Protein AF-A0A3D0TH41-F1 (afdb_monomer_lite)

Sequence (72 aa):
IQIFALLAGVAVARVLENYVKNIRLKWPNDVLVNEKKICGILLETINIPDHSFPVLIMGIGLNTKGCPNDYP

pLDDT: mean 91.12, std 8.69, range [58.25, 97.56]

Radius of gyration: 14.36 Å; chains: 1; bounding box: 33×22×45 Å

Secondary structure (DSSP, 8-state):
-HHHHHHHHHHHHHHHTTT-SSEEEETTTEEEETTEEEEEEEEEEE--TT-SSPEEEEEEEE--SS-GGG--

Structure (mmCIF, N/CA/C/O backbone):
data_AF-A0A3D0TH41-F1
#
_entry.id   AF-A0A3D0TH41-F1
#
loop_
_atom_site.group_PDB
_atom_site.id
_atom_site.type_symbol
_atom_site.label_atom_id
_atom_site.label_alt_id
_atom_site.label_comp_id
_atom_site.label_asym_id
_atom_site.label_entity_id
_atom_site.label_seq_id
_atom_site.pdbx_PDB_ins_code
_atom_site.Cartn_x
_atom_site.Cartn_y
_atom_site.Cartn_z
_atom_site.occupancy
_atom_site.B_iso_or_equiv
_atom_site.auth_seq_id
_atom_site.auth_comp_id
_atom_site.auth_asym_id
_atom_site.auth_atom_id
_atom_site.pdbx_PDB_model_num
ATOM 1 N N . ILE A 1 1 ? 7.974 6.980 -8.922 1.00 78.25 1 ILE A N 1
ATOM 2 C CA . ILE A 1 1 ? 7.799 5.611 -8.373 1.00 78.25 1 ILE A CA 1
ATOM 3 C C . ILE A 1 1 ? 6.969 5.622 -7.087 1.00 78.25 1 ILE A C 1
ATOM 5 O O . ILE A 1 1 ? 5.933 4.981 -7.077 1.00 78.25 1 ILE A O 1
ATOM 9 N N . GLN A 1 2 ? 7.325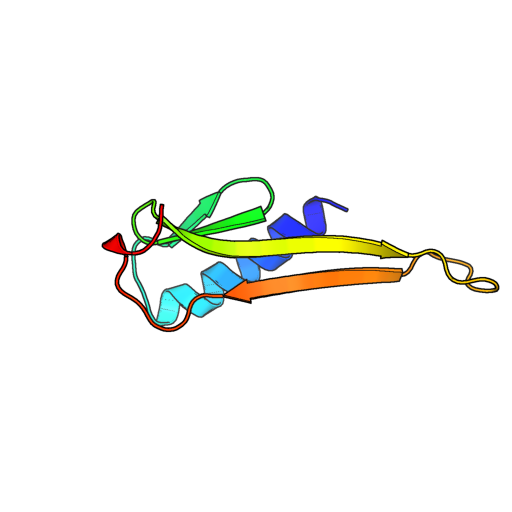 6.394 -6.049 1.00 84.88 2 GLN A N 1
ATOM 10 C CA . GLN A 1 2 ? 6.599 6.369 -4.762 1.00 84.88 2 GLN A CA 1
ATOM 11 C C . GLN A 1 2 ? 5.086 6.659 -4.839 1.00 84.88 2 GLN A C 1
ATOM 13 O O . GLN A 1 2 ? 4.329 6.097 -4.055 1.00 84.88 2 GLN A O 1
ATOM 18 N N . ILE A 1 3 ? 4.616 7.449 -5.813 1.00 91.12 3 ILE A N 1
ATOM 19 C CA . ILE A 1 3 ? 3.171 7.650 -6.024 1.00 91.12 3 ILE A CA 1
ATOM 20 C C . ILE A 1 3 ? 2.422 6.334 -6.294 1.00 91.12 3 ILE A C 1
ATOM 22 O O . ILE A 1 3 ? 1.296 6.174 -5.837 1.00 91.12 3 ILE A O 1
ATOM 26 N N . PHE A 1 4 ? 3.056 5.357 -6.954 1.00 94.44 4 PHE A N 1
ATOM 27 C CA . PHE A 1 4 ? 2.463 4.037 -7.175 1.00 94.44 4 PHE A CA 1
ATOM 28 C C . PHE A 1 4 ? 2.305 3.253 -5.868 1.00 94.44 4 PHE A C 1
ATOM 30 O O . PHE A 1 4 ? 1.331 2.521 -5.727 1.00 94.44 4 PHE A O 1
ATOM 37 N N . ALA A 1 5 ? 3.203 3.441 -4.895 1.00 94.69 5 ALA A N 1
ATOM 38 C CA . ALA A 1 5 ? 3.099 2.787 -3.591 1.00 94.69 5 ALA A CA 1
ATOM 39 C C . ALA A 1 5 ? 1.914 3.360 -2.812 1.00 94.69 5 ALA A C 1
ATOM 41 O O . ALA A 1 5 ? 1.131 2.610 -2.237 1.00 94.69 5 ALA A O 1
ATOM 42 N N . LEU A 1 6 ? 1.728 4.682 -2.874 1.00 93.25 6 LEU A N 1
ATOM 43 C CA . LEU A 1 6 ? 0.573 5.335 -2.269 1.00 93.25 6 LEU A CA 1
ATOM 44 C C . LEU A 1 6 ? -0.743 4.899 -2.931 1.00 93.25 6 LEU A C 1
ATOM 46 O O . LEU A 1 6 ? -1.694 4.582 -2.222 1.00 93.25 6 LEU A O 1
ATOM 50 N N . LEU A 1 7 ? -0.800 4.838 -4.268 1.00 95.19 7 LEU A N 1
ATOM 51 C CA . LEU A 1 7 ? -1.986 4.374 -5.003 1.00 95.19 7 LEU A CA 1
ATOM 52 C C . LEU A 1 7 ? -2.348 2.927 -4.649 1.00 95.19 7 LEU A C 1
ATOM 54 O O . LEU A 1 7 ? -3.514 2.637 -4.381 1.00 95.19 7 LEU A O 1
ATOM 58 N N . ALA A 1 8 ? -1.355 2.038 -4.594 1.00 96.38 8 ALA A N 1
ATOM 59 C CA . ALA A 1 8 ? -1.552 0.664 -4.146 1.00 96.38 8 ALA A CA 1
ATOM 60 C C . ALA A 1 8 ? -2.034 0.614 -2.688 1.00 96.38 8 ALA A C 1
ATOM 62 O O . ALA A 1 8 ? -2.965 -0.125 -2.379 1.00 96.38 8 ALA A O 1
ATOM 63 N N . GLY A 1 9 ? -1.476 1.458 -1.815 1.00 96.25 9 GLY A N 1
ATOM 64 C CA . GLY A 1 9 ? -1.912 1.598 -0.426 1.00 96.25 9 GLY A CA 1
ATOM 65 C C . GLY A 1 9 ? -3.385 1.975 -0.324 1.00 96.25 9 GLY A C 1
ATOM 66 O O . GLY A 1 9 ? -4.141 1.300 0.370 1.00 96.25 9 GLY A O 1
ATOM 67 N N . VAL A 1 10 ? -3.820 2.996 -1.070 1.00 96.06 10 VAL A N 1
ATOM 68 C CA . VAL A 1 10 ? -5.232 3.411 -1.137 1.00 96.06 10 VAL A CA 1
ATOM 69 C C . VAL A 1 10 ? -6.122 2.272 -1.635 1.00 96.06 10 VAL A C 1
ATOM 71 O O . VAL A 1 10 ? -7.186 2.044 -1.061 1.00 96.06 10 VAL A O 1
ATOM 74 N N . ALA A 1 11 ? -5.706 1.548 -2.679 1.00 96.88 11 ALA A N 1
ATOM 75 C CA . ALA A 1 11 ? -6.471 0.421 -3.207 1.00 96.88 11 ALA A CA 1
ATOM 76 C C . ALA A 1 11 ? -6.642 -0.692 -2.159 1.00 96.88 11 ALA A C 1
ATOM 78 O O . ALA A 1 11 ? -7.761 -1.150 -1.933 1.00 96.88 11 ALA A O 1
ATOM 79 N N . VAL A 1 12 ? -5.561 -1.071 -1.469 1.00 96.56 12 VAL A N 1
ATOM 80 C CA . VAL A 1 12 ? -5.599 -2.058 -0.379 1.00 96.56 12 VAL A CA 1
ATOM 81 C C . VAL A 1 12 ? -6.502 -1.578 0.758 1.00 96.56 12 VAL A C 1
ATOM 83 O O . VAL A 1 12 ? -7.374 -2.326 1.194 1.00 96.56 12 VAL A O 1
ATOM 86 N N . ALA A 1 13 ? -6.347 -0.329 1.208 1.00 95.69 13 ALA A N 1
ATOM 87 C CA . ALA A 1 13 ? -7.158 0.231 2.286 1.00 95.69 13 ALA A CA 1
ATOM 88 C C . ALA A 1 13 ? -8.658 0.195 1.957 1.00 95.69 13 ALA A C 1
ATOM 90 O O . ALA A 1 13 ? -9.434 -0.323 2.754 1.00 95.69 13 ALA A O 1
ATOM 91 N N . ARG A 1 14 ? -9.056 0.635 0.755 1.00 96.56 14 ARG A N 1
ATOM 92 C CA . ARG A 1 14 ? -10.462 0.606 0.307 1.00 96.56 14 ARG A CA 1
ATOM 93 C C . ARG A 1 14 ? -11.058 -0.797 0.277 1.00 96.56 14 ARG A C 1
ATOM 95 O O . ARG A 1 14 ? -12.229 -0.980 0.587 1.00 96.56 14 ARG A O 1
ATOM 102 N N . VAL A 1 15 ? -10.273 -1.801 -0.113 1.00 95.81 15 VAL A N 1
ATOM 103 C CA . VAL A 1 15 ? -10.741 -3.193 -0.077 1.00 95.81 15 VAL A CA 1
ATOM 104 C C . VAL A 1 15 ? -10.939 -3.642 1.370 1.00 95.81 15 VAL A C 1
ATOM 106 O O . VAL A 1 15 ? -11.980 -4.218 1.691 1.00 95.81 15 VAL A O 1
ATOM 109 N N . LEU A 1 16 ? -9.974 -3.344 2.243 1.00 94.31 16 LEU A N 1
ATOM 110 C CA . LEU A 1 16 ? -9.988 -3.746 3.649 1.00 94.31 16 LEU A CA 1
ATOM 111 C C . LEU A 1 16 ? -11.071 -3.050 4.482 1.00 94.31 16 LEU A C 1
ATOM 113 O O . LEU A 1 16 ? -11.525 -3.644 5.459 1.00 94.31 16 LEU A O 1
ATOM 117 N N . GLU A 1 17 ? -11.532 -1.857 4.092 1.00 94.69 17 GLU A N 1
ATOM 118 C CA . GLU A 1 17 ? -12.633 -1.133 4.759 1.00 94.69 17 GLU A CA 1
ATOM 119 C C . GLU A 1 17 ? -13.922 -1.964 4.858 1.00 94.69 17 GLU A C 1
ATOM 121 O O . GLU A 1 17 ? -14.723 -1.758 5.768 1.00 94.69 17 GLU A O 1
ATOM 126 N N . ASN A 1 18 ? -14.098 -2.957 3.979 1.00 96.25 18 ASN A N 1
ATOM 127 C CA . ASN A 1 18 ? -15.237 -3.878 4.017 1.00 96.25 18 ASN A CA 1
ATOM 128 C C . ASN A 1 18 ? -15.113 -4.982 5.084 1.00 96.25 18 ASN A C 1
ATOM 130 O O . ASN A 1 18 ? -16.091 -5.670 5.365 1.00 96.25 18 ASN A O 1
ATOM 134 N N . TYR A 1 19 ? -13.926 -5.176 5.665 1.00 92.50 19 TYR A N 1
ATOM 135 C CA . TYR A 1 19 ? -13.615 -6.305 6.551 1.00 92.50 19 TYR A CA 1
ATOM 136 C C . TYR A 1 19 ? -13.162 -5.868 7.945 1.00 92.50 19 TYR A C 1
ATOM 138 O O . TYR A 1 19 ? -13.439 -6.557 8.926 1.00 92.50 19 TYR A O 1
ATOM 146 N N . VAL A 1 20 ? -12.456 -4.740 8.050 1.00 91.50 20 VAL A N 1
ATOM 147 C CA . VAL A 1 20 ? -11.876 -4.248 9.306 1.00 91.50 20 VAL A CA 1
ATOM 148 C C . VAL A 1 20 ? -12.036 -2.733 9.435 1.00 91.50 20 VAL A C 1
ATOM 150 O O . VAL A 1 20 ? -12.108 -2.006 8.448 1.00 91.50 20 VAL A O 1
ATOM 153 N N . LYS A 1 21 ? -12.098 -2.245 10.678 1.00 92.81 21 LYS A N 1
ATOM 154 C CA . LYS A 1 21 ? -12.220 -0.812 11.001 1.00 92.81 21 LYS A CA 1
ATOM 155 C C . LYS A 1 21 ? -10.855 -0.197 11.318 1.00 92.81 21 LYS A C 1
ATOM 157 O O . LYS A 1 21 ? -9.884 -0.915 11.538 1.00 92.81 21 LYS A O 1
ATOM 162 N N . ASN A 1 22 ? -10.810 1.135 11.412 1.00 93.62 22 ASN A N 1
ATOM 163 C CA . ASN A 1 22 ? -9.630 1.911 11.824 1.00 93.62 22 ASN A CA 1
ATOM 164 C C . ASN A 1 22 ? -8.396 1.685 10.937 1.00 93.62 22 ASN A C 1
ATOM 166 O O . ASN A 1 22 ? -7.270 1.571 11.431 1.00 93.62 22 ASN A O 1
ATOM 170 N N . ILE A 1 23 ? -8.618 1.617 9.626 1.00 95.06 23 ILE A N 1
ATOM 171 C CA . ILE A 1 23 ? -7.547 1.527 8.638 1.00 95.06 23 ILE A CA 1
ATOM 172 C C . ILE A 1 23 ? -6.892 2.895 8.475 1.00 95.06 23 ILE A C 1
ATOM 174 O O . ILE A 1 23 ? -7.572 3.922 8.422 1.00 95.06 23 ILE A O 1
ATOM 178 N N . ARG A 1 24 ? -5.563 2.911 8.374 1.00 95.12 24 ARG A N 1
ATOM 179 C CA . ARG A 1 24 ? -4.784 4.110 8.061 1.00 95.12 24 ARG A CA 1
ATOM 180 C C . ARG A 1 24 ? -3.688 3.798 7.061 1.00 95.12 24 ARG A C 1
ATOM 182 O O . ARG A 1 24 ? -3.102 2.720 7.080 1.00 95.12 24 ARG A O 1
ATOM 189 N N . LEU A 1 25 ? -3.379 4.772 6.216 1.00 95.44 25 LEU A N 1
ATOM 190 C CA . LEU A 1 25 ? -2.198 4.731 5.363 1.00 95.44 25 LEU A CA 1
ATOM 191 C C . LEU A 1 25 ? -1.033 5.372 6.106 1.00 95.44 25 LEU A C 1
ATOM 193 O O . LEU A 1 25 ? -1.123 6.527 6.524 1.00 95.44 25 LEU A O 1
ATOM 197 N N . LYS A 1 26 ? 0.066 4.634 6.244 1.00 94.06 26 LYS A N 1
ATOM 198 C CA . LYS A 1 26 ? 1.332 5.153 6.751 1.00 94.06 26 LYS A CA 1
ATOM 199 C C . LYS A 1 26 ? 2.266 5.366 5.572 1.00 94.06 26 LYS A C 1
ATOM 201 O O . LYS A 1 26 ? 2.662 4.426 4.883 1.00 94.06 26 LYS A O 1
ATOM 206 N N . TRP A 1 27 ? 2.612 6.626 5.340 1.00 91.50 27 TRP A N 1
ATOM 207 C CA . TRP A 1 27 ? 3.558 6.988 4.295 1.00 91.50 27 TRP A CA 1
ATOM 208 C C . TRP A 1 27 ? 4.938 6.352 4.568 1.00 91.50 27 TRP A C 1
ATOM 210 O O . TRP A 1 27 ? 5.356 6.321 5.730 1.00 91.50 27 TRP A O 1
ATOM 220 N N . PRO A 1 28 ? 5.664 5.884 3.533 1.00 91.69 28 PRO A N 1
ATOM 221 C CA . PRO A 1 28 ? 5.305 5.935 2.108 1.00 91.69 28 PRO A CA 1
ATOM 222 C C . PRO A 1 28 ? 4.498 4.748 1.570 1.00 91.69 28 PRO A C 1
ATOM 224 O O . PRO A 1 28 ? 4.052 4.805 0.424 1.00 91.69 28 PRO A O 1
ATOM 227 N N . ASN A 1 29 ? 4.354 3.661 2.323 1.00 94.81 29 ASN A N 1
ATOM 228 C CA . ASN A 1 29 ? 4.095 2.364 1.702 1.00 94.81 29 ASN A CA 1
ATOM 229 C C . ASN A 1 29 ? 3.480 1.298 2.621 1.00 94.81 29 ASN A C 1
ATOM 231 O O . ASN A 1 29 ? 3.510 0.117 2.282 1.00 94.81 29 ASN A O 1
ATOM 235 N N . ASP A 1 30 ? 2.900 1.691 3.752 1.00 95.38 30 ASP A N 1
ATOM 236 C CA . ASP A 1 30 ? 2.314 0.753 4.705 1.00 95.38 30 ASP A CA 1
ATOM 237 C C . ASP A 1 30 ? 0.815 1.006 4.907 1.00 95.38 30 ASP A C 1
ATOM 239 O O . ASP A 1 30 ? 0.347 2.148 4.899 1.00 95.38 30 ASP A O 1
ATOM 243 N N . VAL A 1 31 ? 0.062 -0.071 5.142 1.00 95.38 31 VAL A N 1
ATOM 244 C CA . VAL A 1 31 ? -1.326 -0.005 5.622 1.00 95.38 31 VAL A CA 1
ATOM 245 C C . VAL A 1 31 ? -1.364 -0.505 7.057 1.00 95.38 31 VAL A C 1
ATOM 247 O O . VAL A 1 31 ? -0.852 -1.586 7.376 1.00 95.38 31 VAL A O 1
ATOM 250 N N . LEU A 1 32 ? -1.968 0.304 7.918 1.00 93.94 32 LEU A N 1
ATOM 251 C CA . LEU A 1 32 ? -2.138 0.036 9.333 1.00 93.94 32 LEU A CA 1
ATOM 252 C C . LEU A 1 32 ? -3.600 -0.276 9.650 1.00 93.94 32 LEU A C 1
ATOM 254 O O . LEU A 1 32 ? -4.506 0.297 9.046 1.00 93.94 32 LEU A O 1
ATOM 258 N N . VAL A 1 33 ? -3.814 -1.110 10.663 1.00 92.00 33 VAL A N 1
ATOM 259 C CA . VAL A 1 33 ? -5.094 -1.283 11.360 1.00 92.00 33 VAL A CA 1
ATOM 260 C C . VAL A 1 33 ? -4.827 -1.096 12.844 1.00 92.00 33 VAL A C 1
ATOM 262 O O . VAL A 1 33 ? -3.939 -1.744 13.390 1.00 92.00 33 VAL A O 1
ATOM 265 N N . ASN A 1 34 ? -5.571 -0.202 13.500 1.00 90.81 34 ASN A N 1
ATOM 266 C CA . ASN A 1 34 ? -5.340 0.150 14.910 1.00 90.81 34 ASN A CA 1
ATOM 267 C C . ASN A 1 34 ? -3.867 0.527 15.196 1.00 90.81 34 ASN A C 1
ATOM 269 O O . ASN A 1 34 ? -3.278 0.045 16.158 1.00 90.81 34 ASN A O 1
ATOM 273 N N . GLU A 1 35 ? -3.261 1.348 14.329 1.00 91.06 35 GLU A N 1
ATOM 274 C CA . GLU A 1 35 ? -1.848 1.783 14.399 1.00 91.06 35 GLU A CA 1
ATOM 275 C C . GLU A 1 35 ? -0.793 0.668 14.234 1.00 91.06 35 GLU A C 1
ATOM 277 O O . GLU A 1 35 ? 0.406 0.942 14.260 1.00 91.06 35 GLU A O 1
ATOM 282 N N . LYS A 1 36 ? -1.211 -0.578 13.990 1.00 91.00 36 LYS A N 1
ATOM 283 C CA . LYS A 1 36 ? -0.329 -1.725 13.746 1.00 91.00 36 LYS A CA 1
ATOM 284 C C . LYS A 1 36 ? -0.218 -2.032 12.266 1.00 91.00 36 LYS A C 1
ATOM 286 O O . LYS A 1 36 ? -1.215 -2.012 11.545 1.00 91.00 36 LYS A O 1
ATOM 291 N N . LYS A 1 37 ? 0.994 -2.327 11.798 1.00 92.75 37 LYS A N 1
ATOM 292 C CA . LYS A 1 37 ? 1.236 -2.616 10.381 1.00 92.75 37 LYS A CA 1
ATOM 293 C C . LYS A 1 37 ? 0.688 -3.986 10.003 1.00 92.75 37 LYS A C 1
ATOM 295 O O . LYS A 1 37 ? 1.094 -4.994 10.567 1.00 92.75 37 LYS A O 1
ATOM 300 N N . ILE A 1 38 ? -0.175 -4.013 8.988 1.00 92.94 38 ILE A N 1
ATOM 301 C CA . ILE A 1 38 ? -0.749 -5.253 8.444 1.00 92.94 38 ILE A CA 1
ATOM 302 C C . ILE A 1 38 ? -0.405 -5.480 6.974 1.00 92.94 38 ILE A C 1
ATOM 304 O O . ILE A 1 38 ? -0.467 -6.611 6.503 1.00 92.94 38 ILE A O 1
ATOM 308 N N . CYS A 1 39 ? -0.039 -4.423 6.247 1.00 95.06 39 CYS A N 1
ATOM 309 C CA . CYS A 1 39 ? 0.377 -4.518 4.858 1.00 95.06 39 CYS A CA 1
ATOM 310 C C . CYS A 1 39 ? 1.619 -3.666 4.624 1.00 95.06 39 CYS A C 1
ATOM 312 O O . CYS A 1 39 ? 1.690 -2.534 5.106 1.00 95.06 39 CYS A O 1
ATOM 314 N N . GLY A 1 40 ? 2.567 -4.199 3.860 1.00 96.31 40 GLY A N 1
ATOM 315 C CA . GLY A 1 40 ? 3.694 -3.450 3.314 1.00 96.31 40 GLY A CA 1
ATOM 316 C C . GLY A 1 40 ? 3.695 -3.522 1.793 1.00 96.31 40 GLY A C 1
ATOM 317 O O . GLY A 1 40 ? 3.391 -4.568 1.215 1.00 96.31 40 GLY A O 1
ATOM 318 N N . ILE A 1 41 ? 4.031 -2.406 1.155 1.00 97.56 41 ILE A N 1
ATOM 319 C CA . ILE A 1 41 ? 4.134 -2.283 -0.297 1.00 97.56 41 ILE A CA 1
ATOM 320 C C . ILE A 1 41 ? 5.589 -1.986 -0.651 1.00 97.56 41 ILE A C 1
ATOM 322 O O . ILE A 1 41 ? 6.209 -1.068 -0.110 1.00 97.56 41 ILE A O 1
ATOM 326 N N . LEU A 1 42 ? 6.144 -2.769 -1.568 1.00 96.31 42 LEU A N 1
ATOM 327 C CA . LEU A 1 42 ? 7.503 -2.593 -2.062 1.00 96.31 42 LEU A CA 1
ATOM 328 C C . LEU A 1 42 ? 7.467 -2.370 -3.567 1.00 96.31 42 LEU A C 1
ATOM 330 O O . LEU A 1 42 ? 6.743 -3.052 -4.290 1.00 96.31 42 LEU A O 1
ATOM 334 N N . LEU A 1 43 ? 8.249 -1.397 -4.023 1.00 95.94 43 LEU A N 1
ATOM 335 C CA . LEU A 1 43 ? 8.420 -1.098 -5.434 1.00 95.94 43 LEU A CA 1
ATOM 336 C C . LEU A 1 43 ? 9.873 -1.315 -5.807 1.00 95.94 43 LEU A C 1
ATOM 338 O O . LEU A 1 43 ? 10.756 -0.671 -5.244 1.00 95.94 43 LEU A O 1
ATOM 342 N N . GLU A 1 44 ? 10.091 -2.163 -6.796 1.00 95.38 44 GLU A N 1
ATOM 343 C CA . GLU A 1 44 ? 11.389 -2.360 -7.421 1.00 95.38 44 GLU A CA 1
ATOM 344 C C . GLU A 1 44 ? 11.287 -2.036 -8.901 1.00 95.38 44 GLU A C 1
ATOM 346 O O . GLU A 1 44 ? 10.219 -2.084 -9.511 1.00 95.38 44 GLU A O 1
ATOM 351 N N . THR A 1 45 ? 12.396 -1.629 -9.492 1.00 94.94 45 THR A N 1
ATOM 352 C CA . THR A 1 45 ? 12.444 -1.290 -10.907 1.00 94.94 45 THR A CA 1
ATOM 353 C C . THR A 1 45 ? 13.628 -1.998 -11.521 1.00 94.94 45 THR A C 1
ATOM 355 O O . THR A 1 45 ? 14.740 -1.888 -11.009 1.00 94.94 45 THR A O 1
ATOM 358 N N . ILE A 1 46 ? 13.383 -2.720 -12.609 1.00 95.94 46 ILE A N 1
ATOM 359 C CA . ILE A 1 46 ? 14.425 -3.423 -13.350 1.00 95.94 46 ILE A CA 1
ATOM 360 C C . ILE A 1 46 ? 14.525 -2.856 -14.762 1.00 95.94 46 ILE A C 1
ATOM 362 O O . ILE A 1 46 ? 13.519 -2.541 -15.401 1.00 95.94 46 ILE A O 1
ATOM 366 N N . ASN A 1 47 ? 15.756 -2.729 -15.248 1.00 95.69 47 ASN A N 1
ATOM 367 C CA . ASN A 1 47 ? 16.026 -2.420 -16.644 1.00 95.69 47 ASN A CA 1
ATOM 368 C C . ASN A 1 47 ? 16.226 -3.739 -17.383 1.00 95.69 47 ASN A C 1
ATOM 370 O O . ASN A 1 47 ? 17.049 -4.555 -16.969 1.00 95.69 47 ASN A O 1
ATOM 374 N N . ILE A 1 48 ? 15.480 -3.942 -18.463 1.00 94.56 48 ILE A N 1
ATOM 375 C CA . ILE A 1 48 ? 15.629 -5.111 -19.327 1.00 94.56 48 ILE A CA 1
ATOM 376 C C . ILE A 1 48 ? 16.322 -4.631 -20.607 1.00 94.56 48 ILE A C 1
ATOM 378 O O . ILE A 1 48 ? 15.876 -3.628 -21.172 1.00 94.56 48 ILE A O 1
ATOM 382 N N . PRO A 1 49 ? 17.406 -5.290 -21.061 1.00 94.62 49 PRO A N 1
ATOM 383 C CA . PRO A 1 49 ? 18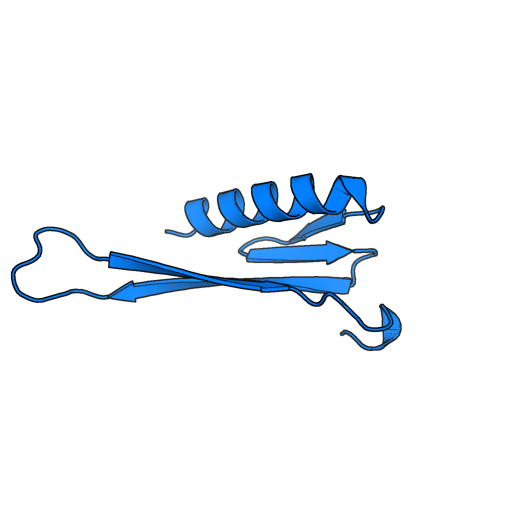.000 -4.997 -22.362 1.00 94.62 49 PRO A CA 1
ATOM 384 C C . PRO A 1 49 ? 16.934 -5.003 -23.465 1.00 94.62 49 PRO A C 1
ATOM 386 O O . PRO A 1 49 ? 15.978 -5.771 -23.399 1.00 94.62 49 PRO A O 1
ATOM 389 N N . ASP A 1 50 ? 17.075 -4.115 -24.445 1.00 92.81 50 ASP A N 1
ATOM 390 C CA . ASP A 1 50 ? 16.158 -3.954 -25.586 1.00 92.81 50 ASP A CA 1
ATOM 391 C C . ASP A 1 50 ? 14.733 -3.455 -25.261 1.00 92.81 50 ASP A C 1
ATOM 393 O O . ASP A 1 50 ? 13.938 -3.219 -26.172 1.00 92.81 50 ASP A O 1
ATOM 397 N N . HIS A 1 51 ? 14.408 -3.186 -23.992 1.00 91.31 51 HIS A N 1
ATOM 398 C CA . HIS A 1 51 ? 13.186 -2.471 -23.622 1.00 91.31 51 HIS A CA 1
ATOM 399 C C . HIS A 1 51 ? 13.426 -0.961 -23.539 1.00 91.31 51 HIS A C 1
ATOM 401 O O . HIS A 1 51 ? 14.347 -0.489 -22.875 1.00 91.31 51 HIS A O 1
ATOM 407 N N . SER A 1 52 ? 12.539 -0.175 -24.156 1.00 92.69 52 SER A N 1
ATOM 408 C CA . SER A 1 52 ? 12.625 1.295 -24.127 1.00 92.69 52 SER A CA 1
ATOM 409 C C . SER A 1 52 ? 12.299 1.909 -22.760 1.00 92.69 52 SER A C 1
ATOM 411 O O . SER A 1 52 ? 12.589 3.083 -22.539 1.00 92.69 52 SER A O 1
ATOM 413 N N . PHE A 1 53 ? 11.691 1.144 -21.848 1.00 92.81 53 PHE A N 1
ATOM 414 C CA . PHE A 1 53 ? 11.270 1.620 -20.532 1.00 92.81 53 PHE A CA 1
ATOM 415 C C . PHE A 1 53 ? 11.573 0.590 -19.441 1.00 92.81 53 PHE A C 1
ATOM 417 O O . PHE A 1 53 ? 11.474 -0.614 -19.693 1.00 92.81 53 PHE A O 1
ATOM 424 N N . PRO A 1 54 ? 11.893 1.047 -18.219 1.00 92.25 54 PRO A N 1
ATOM 425 C CA . PRO A 1 54 ? 12.069 0.159 -17.084 1.00 92.25 54 PRO A CA 1
ATOM 426 C C . PRO A 1 54 ? 10.751 -0.516 -16.682 1.00 92.25 54 PRO A C 1
ATOM 428 O O . PRO A 1 54 ? 9.676 0.083 -16.758 1.00 92.25 54 PRO A O 1
ATOM 431 N N . VAL A 1 55 ? 10.842 -1.747 -16.182 1.00 94.31 55 VAL A N 1
ATOM 432 C CA . VAL A 1 55 ? 9.698 -2.486 -15.636 1.00 94.31 55 VAL A CA 1
ATOM 433 C C . VAL A 1 55 ? 9.575 -2.196 -14.145 1.00 94.31 55 VAL A C 1
ATOM 435 O O . VAL A 1 55 ? 10.539 -2.352 -13.396 1.00 94.31 55 VAL A O 1
ATOM 438 N N . LEU A 1 56 ? 8.379 -1.797 -13.708 1.00 94.50 56 LEU A N 1
ATOM 439 C CA . LEU A 1 56 ? 8.038 -1.632 -12.296 1.00 94.50 56 LEU A CA 1
ATOM 440 C C . LEU A 1 56 ? 7.469 -2.945 -11.745 1.00 94.50 56 LEU A C 1
ATOM 442 O O . LEU A 1 56 ? 6.444 -3.427 -12.222 1.00 94.50 56 LEU A O 1
ATOM 446 N N . ILE A 1 57 ? 8.099 -3.479 -10.705 1.00 95.75 57 ILE A N 1
ATOM 447 C CA . ILE A 1 57 ? 7.627 -4.636 -9.946 1.00 95.75 57 ILE A CA 1
ATOM 448 C C . ILE A 1 57 ? 7.034 -4.121 -8.635 1.00 95.75 57 ILE A C 1
ATOM 450 O O . ILE A 1 57 ? 7.689 -3.394 -7.889 1.00 95.75 57 ILE A O 1
ATOM 454 N N . MET A 1 58 ? 5.782 -4.487 -8.359 1.00 96.50 58 MET A N 1
ATOM 455 C CA . MET A 1 58 ? 5.065 -4.090 -7.148 1.00 96.50 58 MET A CA 1
ATOM 456 C C . MET A 1 58 ? 4.750 -5.320 -6.299 1.00 96.50 58 MET A C 1
ATOM 458 O O . MET A 1 58 ? 3.915 -6.142 -6.670 1.00 96.50 58 MET A O 1
ATOM 462 N N . GLY A 1 59 ? 5.406 -5.425 -5.146 1.00 97.31 59 GLY A N 1
ATOM 463 C CA . GLY A 1 59 ? 5.096 -6.417 -4.123 1.00 97.31 59 GLY A CA 1
ATOM 464 C C . GLY A 1 59 ? 4.094 -5.861 -3.112 1.00 97.31 59 GLY A C 1
ATOM 465 O O . GLY A 1 59 ? 4.295 -4.769 -2.583 1.00 97.31 59 GLY A O 1
ATOM 466 N N . ILE A 1 60 ? 3.033 -6.618 -2.823 1.00 97.31 60 ILE A N 1
ATOM 467 C CA . ILE A 1 60 ? 2.037 -6.294 -1.791 1.00 97.31 60 ILE A CA 1
ATOM 468 C C . ILE A 1 60 ? 1.975 -7.472 -0.817 1.00 97.31 60 ILE A C 1
ATOM 470 O O . ILE A 1 60 ? 1.441 -8.529 -1.146 1.00 97.31 60 ILE A O 1
ATOM 474 N N . GLY A 1 61 ? 2.545 -7.298 0.374 1.00 96.31 61 GLY A N 1
ATOM 475 C CA . GLY A 1 61 ? 2.496 -8.299 1.439 1.00 96.31 61 GLY A CA 1
ATOM 476 C C . GLY A 1 61 ? 1.423 -7.937 2.455 1.00 96.31 61 GLY A C 1
ATOM 477 O O . GLY A 1 61 ? 1.575 -6.923 3.131 1.00 96.31 61 GLY A O 1
ATOM 478 N N . LEU A 1 62 ? 0.371 -8.754 2.567 1.00 94.00 62 LEU A N 1
ATOM 479 C CA . LEU A 1 62 ? -0.770 -8.543 3.464 1.00 94.00 62 LEU A CA 1
ATOM 480 C C . LEU A 1 62 ? -0.898 -9.684 4.480 1.00 94.00 62 LEU A C 1
ATOM 482 O O . LEU A 1 62 ? -1.078 -10.845 4.110 1.00 94.00 62 LEU A O 1
ATOM 486 N N . ASN A 1 63 ? -0.906 -9.334 5.762 1.00 91.44 63 ASN A N 1
ATOM 487 C CA . ASN A 1 63 ? -1.232 -10.256 6.841 1.00 91.44 63 ASN A CA 1
ATOM 488 C C . ASN A 1 63 ? -2.752 -10.470 6.890 1.00 91.44 63 ASN A C 1
ATOM 490 O O . ASN A 1 63 ? -3.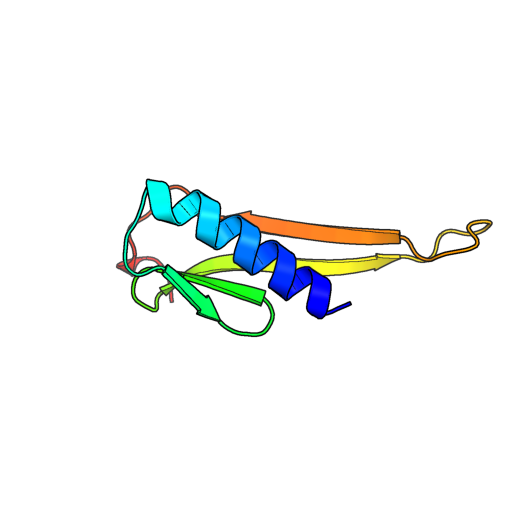510 -9.545 7.169 1.00 91.44 63 ASN A O 1
ATOM 494 N N . THR A 1 64 ? -3.202 -11.696 6.612 1.00 87.94 64 THR A N 1
ATOM 495 C CA . THR A 1 64 ? -4.634 -12.065 6.577 1.00 87.94 64 THR A CA 1
ATOM 496 C C . THR A 1 64 ? -5.098 -12.831 7.815 1.00 87.94 64 THR A C 1
ATOM 498 O O . THR A 1 64 ? -6.297 -12.965 8.051 1.00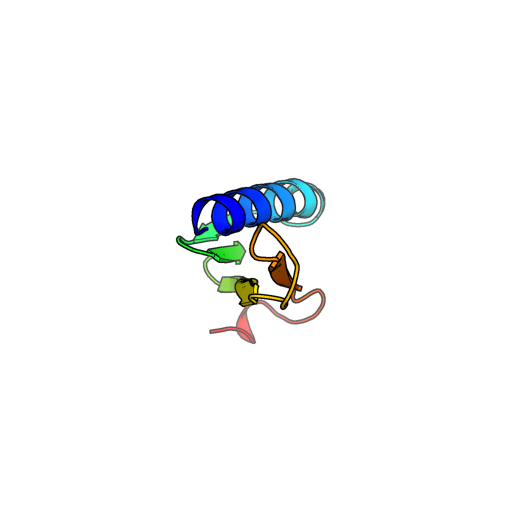 87.94 64 THR A O 1
ATOM 501 N N . LYS A 1 65 ? -4.154 -13.343 8.610 1.00 82.38 65 LYS A N 1
ATOM 502 C CA . LYS A 1 65 ? -4.384 -14.047 9.873 1.00 82.38 65 LYS A CA 1
ATOM 503 C C . LYS A 1 65 ? -3.332 -13.609 10.8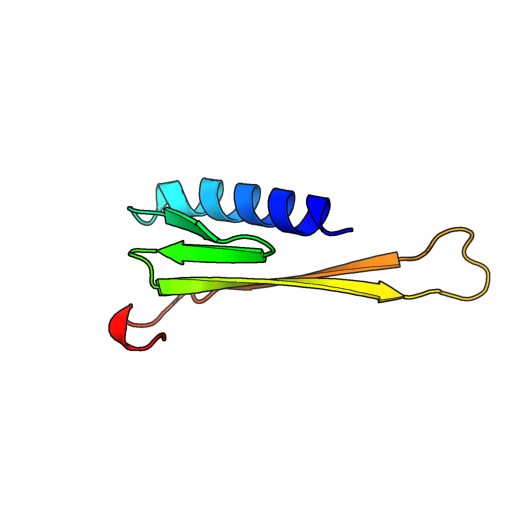84 1.00 82.38 65 LYS A C 1
ATOM 505 O O . LYS A 1 65 ? -2.180 -13.437 10.502 1.00 82.38 65 LYS A O 1
ATOM 510 N N . GLY A 1 66 ? -3.735 -13.505 12.145 1.00 72.44 66 GLY A N 1
ATOM 511 C CA . GLY A 1 66 ? -2.890 -13.125 13.279 1.00 72.44 66 GLY A CA 1
ATOM 512 C C . GLY A 1 66 ? -3.612 -12.148 14.203 1.00 72.44 66 GLY A C 1
ATOM 513 O O . GLY A 1 66 ? -4.631 -11.564 13.824 1.00 72.44 66 GLY A O 1
ATOM 514 N N . CYS A 1 67 ? -3.117 -11.993 15.427 1.00 66.50 67 CYS A N 1
ATOM 515 C CA . CYS A 1 67 ? -3.632 -11.011 16.371 1.00 66.50 67 CYS A CA 1
ATOM 516 C C . CYS A 1 67 ? -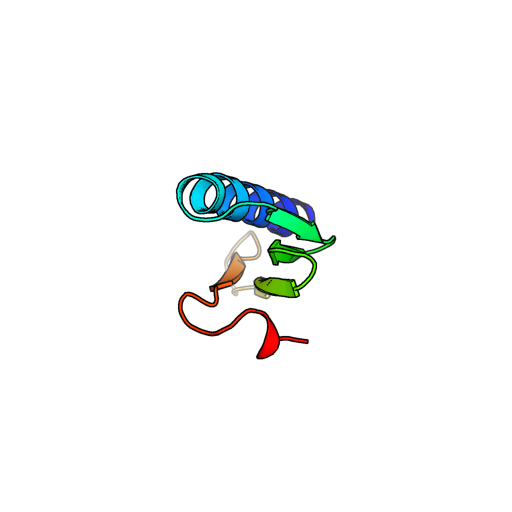2.888 -9.680 16.163 1.00 66.50 67 CYS A C 1
ATOM 518 O O . CYS A 1 67 ? -1.673 -9.694 15.998 1.00 66.50 67 CYS A O 1
ATOM 520 N N . PRO A 1 68 ? -3.549 -8.507 16.215 1.00 64.00 68 PRO A N 1
ATOM 521 C CA . PRO A 1 68 ? -2.870 -7.209 16.100 1.00 64.00 68 PRO A CA 1
ATOM 522 C C . PRO A 1 68 ? -1.699 -7.011 17.083 1.00 64.00 68 PRO A C 1
ATOM 524 O O . PRO A 1 68 ? -0.768 -6.270 16.782 1.00 64.00 68 PRO A O 1
ATOM 527 N N . ASN A 1 69 ? -1.727 -7.698 18.232 1.00 69.44 69 ASN A N 1
ATOM 528 C CA . ASN A 1 69 ? -0.642 -7.711 19.219 1.00 69.44 69 ASN A CA 1
ATOM 529 C C . ASN A 1 69 ? 0.611 -8.478 18.769 1.00 69.44 69 ASN A C 1
ATOM 531 O O . ASN A 1 69 ? 1.673 -8.265 19.346 1.00 69.44 69 ASN A O 1
ATOM 535 N N . ASP A 1 70 ? 0.501 -9.339 17.758 1.00 73.12 70 ASP A N 1
ATOM 536 C CA . ASP A 1 70 ? 1.617 -10.131 17.232 1.00 73.12 70 ASP A CA 1
ATOM 537 C C . ASP A 1 70 ? 2.511 -9.300 16.298 1.00 73.12 70 ASP A C 1
ATOM 539 O O . ASP A 1 70 ? 3.584 -9.745 15.890 1.00 73.12 70 ASP A O 1
ATOM 543 N N . TYR A 1 71 ? 2.073 -8.085 15.950 1.00 64.50 71 TYR A N 1
ATOM 544 C CA . TYR A 1 71 ? 2.770 -7.191 15.038 1.00 64.50 71 TYR A CA 1
ATOM 545 C C . TYR A 1 71 ? 3.365 -5.988 15.790 1.00 64.50 71 TYR A C 1
ATOM 547 O O . TYR A 1 71 ? 2.729 -5.456 16.713 1.00 64.50 71 TYR A O 1
ATOM 555 N N . PRO A 1 72 ? 4.582 -5.542 15.422 1.00 58.25 72 PRO A N 1
ATOM 556 C CA . PRO A 1 72 ? 5.184 -4.327 15.969 1.00 58.25 72 PRO A CA 1
ATOM 557 C C . PRO A 1 72 ? 4.333 -3.081 15.692 1.00 58.25 72 PRO A C 1
ATOM 559 O O . PRO A 1 72 ? 3.677 -2.995 14.628 1.00 58.25 72 PRO A O 1
#

Foldseek 3Di:
DQVVLVVVQVVVQVVCVVPAPQWDDDPRHFIDRPNFTFKGKDWDWADDPPDPDIDIDIDIHGHPDDDSVVTD